Protein AF-A0A6N2UTF4-F1 (afdb_monomer_lite)

pLDDT: mean 78.83, std 10.23, range [52.72, 92.5]

Sequence (92 aa):
MSLSLNDSIGNPVESSFSLSVRDAGTEIYTSYQDNILTDLLLSSDIKGYVANPMQYFEKDDRATRMKLDLLMMVQGWCRYDWQTMADVSPFR

Foldseek 3Di:
DDDFDADPVRHGDDDDDDDDDDDPVPPDPDQPPDDPVLCVPPVVQWDDDDGNSVQLVVDPDPVSVVVVVVCCVPTVDDPDPVCCVVVVDPDD

Organism: NCBI:txid674529

Secondary structure (DSSP, 8-state):
-----B-TTS-B-----------STT----S----HHHIIIIITTS-S--S-GGGGTS---HHHHHHHHHHHHHTS-----HHHHTTSS---

Radius of gyration: 20.61 Å; chains: 1; bounding box: 40×49×42 Å

Structure (mmCIF, N/CA/C/O backbone):
data_AF-A0A6N2UTF4-F1
#
_entry.id   AF-A0A6N2UTF4-F1
#
loop_
_atom_site.group_PDB
_atom_site.id
_atom_site.type_symbol
_atom_site.label_atom_id
_atom_site.label_alt_id
_atom_site.label_comp_id
_atom_site.label_asym_id
_atom_site.label_entity_id
_atom_site.label_seq_id
_atom_site.pdbx_PDB_ins_code
_atom_site.Cartn_x
_atom_site.Cartn_y
_atom_site.Cartn_z
_atom_site.occupancy
_atom_site.B_iso_or_equiv
_atom_site.auth_seq_id
_atom_site.auth_comp_id
_atom_site.auth_asym_id
_atom_site.auth_atom_id
_atom_site.pdbx_PDB_model_num
ATOM 1 N N . MET A 1 1 ? -7.180 15.759 25.004 1.00 55.88 1 MET A N 1
ATOM 2 C CA . MET A 1 1 ? -7.654 14.768 24.015 1.00 55.88 1 MET A CA 1
ATOM 3 C C . MET A 1 1 ? -8.587 13.818 24.739 1.00 55.88 1 MET A C 1
ATOM 5 O O . MET A 1 1 ? -8.142 13.192 25.690 1.00 55.88 1 MET A O 1
ATOM 9 N N . SER A 1 2 ? -9.862 13.769 24.362 1.00 72.75 2 SER A N 1
ATOM 10 C CA . SER A 1 2 ? -10.843 12.823 24.906 1.00 72.75 2 SER A CA 1
ATOM 11 C C . SER A 1 2 ? -11.363 11.969 23.755 1.00 72.75 2 SER A C 1
ATOM 13 O O . SER A 1 2 ? -11.898 12.518 22.794 1.00 72.75 2 SER A O 1
ATOM 15 N N . LEU A 1 3 ? -11.161 10.654 23.830 1.00 71.44 3 LEU A N 1
ATOM 16 C CA . LEU A 1 3 ? -11.706 9.691 22.876 1.00 71.44 3 LEU A CA 1
ATOM 17 C C . LEU A 1 3 ? -12.974 9.087 23.486 1.00 71.44 3 LEU A C 1
ATOM 19 O O . LEU A 1 3 ? -12.935 8.596 24.613 1.00 71.44 3 LEU A O 1
ATOM 23 N N . SER A 1 4 ? -14.083 9.135 22.754 1.00 79.38 4 SER A N 1
ATOM 24 C CA . SER A 1 4 ? -15.360 8.544 23.162 1.00 79.38 4 SER A CA 1
ATOM 25 C C . SER A 1 4 ? -15.846 7.623 22.050 1.00 79.38 4 SER A C 1
ATOM 27 O O . SER A 1 4 ? -15.929 8.041 20.897 1.00 79.38 4 SER A O 1
ATOM 29 N N . LEU A 1 5 ? -16.118 6.366 22.395 1.00 77.12 5 LEU A N 1
ATOM 30 C CA . LEU A 1 5 ? -16.617 5.335 21.489 1.00 77.12 5 LEU A CA 1
ATOM 31 C C . LEU A 1 5 ? -18.077 5.072 21.825 1.00 77.12 5 LEU A C 1
ATOM 33 O O . LEU A 1 5 ? -18.382 4.518 22.881 1.00 77.12 5 LEU A O 1
ATOM 37 N N . ASN A 1 6 ? -18.955 5.477 20.913 1.00 88.06 6 ASN A N 1
ATOM 38 C CA . ASN A 1 6 ? -20.390 5.324 21.060 1.00 88.06 6 ASN A CA 1
ATOM 39 C C . ASN A 1 6 ? -20.925 4.434 19.934 1.00 88.06 6 ASN A C 1
ATOM 41 O O . ASN A 1 6 ? -20.465 4.530 18.797 1.00 88.06 6 ASN A O 1
ATOM 45 N N . ASP A 1 7 ? -21.907 3.593 20.245 1.00 83.50 7 ASP A N 1
ATOM 46 C CA . ASP A 1 7 ? -22.674 2.853 19.240 1.00 83.50 7 ASP A CA 1
ATOM 47 C C . ASP A 1 7 ? -23.513 3.825 18.385 1.00 83.50 7 ASP A C 1
ATOM 49 O O . ASP A 1 7 ? -23.708 4.991 18.733 1.00 83.50 7 ASP A O 1
ATOM 53 N N . SER A 1 8 ? -24.081 3.326 17.294 1.00 83.00 8 SER A N 1
ATOM 54 C CA . SER A 1 8 ? -25.099 3.962 16.452 1.00 83.00 8 SER A CA 1
ATOM 55 C C . SER A 1 8 ? -26.270 4.596 17.229 1.00 83.00 8 SER A C 1
ATOM 57 O O . SER A 1 8 ? -26.890 5.537 16.740 1.00 83.00 8 SER A O 1
ATOM 59 N N . ILE A 1 9 ? -26.540 4.126 18.453 1.00 83.00 9 ILE A N 1
ATOM 60 C CA . ILE A 1 9 ? -27.594 4.617 19.361 1.00 83.00 9 ILE A CA 1
ATOM 61 C 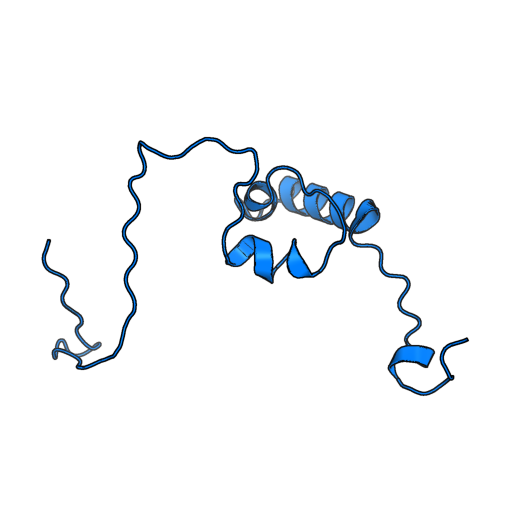C . ILE A 1 9 ? -27.050 5.636 20.395 1.00 83.00 9 ILE A C 1
ATOM 63 O O . ILE A 1 9 ? -27.807 6.230 21.156 1.00 83.00 9 ILE A O 1
ATOM 67 N N . GLY A 1 10 ? -25.738 5.893 20.417 1.00 82.56 10 GLY A N 1
ATOM 68 C CA . GLY A 1 10 ? -25.097 6.874 21.301 1.00 82.56 10 GLY A CA 1
ATOM 69 C C . GLY A 1 10 ? -24.646 6.330 22.661 1.00 82.56 10 GLY A C 1
ATOM 70 O O . GLY A 1 10 ? -24.134 7.094 23.477 1.00 82.56 10 GLY A O 1
ATOM 71 N N . ASN A 1 11 ? -24.802 5.028 22.909 1.00 83.50 11 ASN A N 1
ATOM 72 C CA . ASN A 1 11 ? -24.360 4.391 24.151 1.00 83.50 11 ASN A CA 1
ATOM 73 C C . ASN A 1 11 ? -22.843 4.143 24.132 1.00 83.50 11 ASN A C 1
ATOM 75 O O . ASN A 1 11 ? -22.338 3.711 23.093 1.00 83.50 11 ASN A O 1
ATOM 79 N N . PRO A 1 12 ? -22.121 4.361 25.248 1.00 83.00 12 PRO A N 1
ATOM 80 C CA . PRO A 1 12 ? -20.699 4.049 25.332 1.00 83.00 12 PRO A CA 1
ATOM 81 C C . PRO A 1 12 ? -20.472 2.540 25.184 1.00 83.00 12 PRO A C 1
ATOM 83 O O . PRO A 1 12 ? -21.144 1.738 25.832 1.00 83.00 12 PRO A O 1
ATOM 86 N N . VAL A 1 13 ? -19.526 2.160 24.326 1.00 85.50 13 VAL A N 1
ATOM 87 C CA . VAL A 1 13 ? -19.212 0.755 24.028 1.00 85.50 13 VAL A CA 1
ATOM 88 C C . VAL A 1 13 ? -17.918 0.350 24.723 1.00 85.50 13 VAL A C 1
ATOM 90 O O . VAL A 1 13 ? -16.855 0.908 24.445 1.00 85.50 13 VAL A O 1
ATOM 93 N N . GLU A 1 14 ? -17.985 -0.670 25.581 1.00 79.62 14 GLU A N 1
ATOM 94 C CA . GLU A 1 14 ? -16.789 -1.359 26.070 1.00 79.62 14 GLU A CA 1
ATOM 95 C C . GLU A 1 14 ? -16.237 -2.265 24.964 1.00 79.62 14 GLU A C 1
ATOM 97 O O . GLU A 1 14 ? -16.848 -3.259 24.575 1.00 79.62 14 GLU A O 1
ATOM 102 N N . SER A 1 15 ? -15.074 -1.902 24.426 1.00 80.12 15 SER A N 1
ATOM 103 C CA . SER A 1 15 ? -14.370 -2.679 23.406 1.00 80.12 15 SER A CA 1
ATOM 104 C C . SER A 1 15 ? -12.860 -2.564 23.591 1.00 80.12 15 SER A C 1
ATOM 106 O O . SER A 1 15 ? -12.357 -1.601 24.172 1.00 80.12 15 SER A O 1
ATOM 108 N N . SER A 1 16 ? -12.121 -3.563 23.111 1.00 84.62 16 SER A N 1
ATOM 109 C CA . SER A 1 16 ? -10.660 -3.511 23.057 1.00 84.62 16 SER A CA 1
ATOM 110 C C . SER A 1 16 ? -10.215 -2.877 21.744 1.00 84.62 16 SER A C 1
ATOM 112 O O . SER A 1 16 ? -10.576 -3.354 20.671 1.00 84.62 16 SER A O 1
ATOM 114 N N . PHE A 1 17 ? -9.403 -1.827 21.823 1.00 79.69 17 PHE A N 1
ATOM 115 C CA . PHE A 1 17 ? -8.802 -1.179 20.662 1.00 79.69 17 PHE A CA 1
ATOM 116 C C . PHE A 1 17 ? -7.333 -0.865 20.935 1.00 79.69 17 PHE A C 1
ATOM 118 O O . PHE A 1 17 ? -6.904 -0.718 22.079 1.00 79.69 17 PHE A O 1
ATOM 125 N N . SER A 1 18 ? -6.547 -0.772 19.868 1.00 84.06 18 SER A N 1
ATOM 126 C CA . SER A 1 18 ? -5.158 -0.324 19.924 1.00 84.06 18 SER A CA 1
ATOM 127 C C . SER A 1 18 ? -5.056 1.027 19.234 1.00 84.06 18 SER A C 1
ATOM 129 O O . SER A 1 18 ? -5.525 1.188 18.111 1.00 84.06 18 SER A O 1
ATOM 131 N N . LEU A 1 19 ? -4.458 1.998 19.919 1.00 82.81 19 LEU A N 1
ATOM 132 C CA . LEU A 1 19 ? -4.192 3.326 19.383 1.00 82.81 19 LEU A CA 1
ATOM 133 C C . LEU A 1 19 ? -2.683 3.545 19.358 1.00 82.81 19 LEU A C 1
ATOM 135 O O . LEU A 1 19 ? -2.014 3.389 20.378 1.00 82.81 19 LEU A O 1
ATOM 139 N N . SER A 1 20 ? -2.163 3.952 18.207 1.00 82.19 20 SER A N 1
ATOM 140 C CA . SER A 1 20 ? -0.817 4.496 18.083 1.00 82.19 20 SER A CA 1
ATOM 141 C C . SER A 1 20 ? -0.918 5.967 17.696 1.00 82.19 20 SER A C 1
ATOM 143 O O . SER A 1 20 ? -1.757 6.363 16.889 1.00 82.19 20 SER A O 1
ATOM 145 N N . VAL A 1 21 ? -0.079 6.795 18.310 1.00 81.88 21 VAL A N 1
ATOM 146 C CA . VAL A 1 21 ? 0.030 8.217 17.980 1.00 81.88 21 VAL A CA 1
ATOM 147 C C . VAL A 1 21 ? 1.430 8.439 17.441 1.00 81.88 21 VAL A C 1
ATOM 149 O O . VAL A 1 21 ? 2.410 8.079 18.094 1.00 81.88 21 VAL A O 1
ATOM 152 N N . ARG A 1 22 ? 1.518 9.011 16.243 1.00 75.56 22 ARG A N 1
ATOM 153 C CA . ARG A 1 22 ? 2.780 9.371 15.601 1.00 75.56 22 ARG A CA 1
ATOM 154 C C . ARG A 1 22 ? 2.789 10.869 15.342 1.00 75.56 22 ARG A 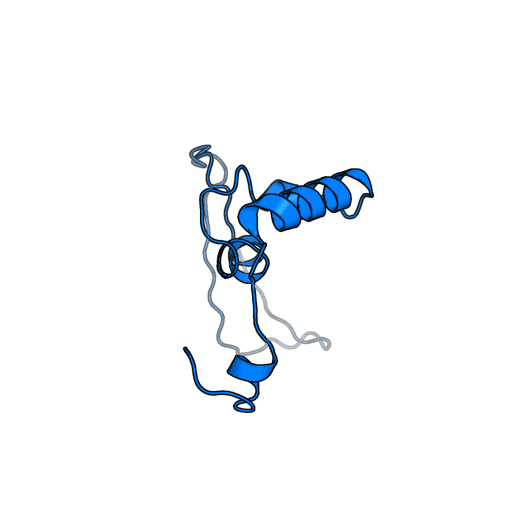C 1
ATOM 156 O O . ARG A 1 22 ? 1.780 11.428 14.922 1.00 75.56 22 ARG A O 1
ATOM 163 N N . ASP A 1 23 ? 3.919 11.502 15.612 1.00 80.00 23 ASP A N 1
ATOM 164 C CA . ASP A 1 23 ? 4.134 12.903 15.281 1.00 80.00 23 ASP A CA 1
ATOM 165 C C . ASP A 1 23 ? 4.398 13.049 13.772 1.00 80.00 23 ASP A C 1
ATOM 167 O O . ASP A 1 23 ? 5.208 12.316 13.207 1.00 80.00 23 ASP A O 1
ATOM 171 N N . ALA A 1 24 ? 3.694 13.976 13.120 1.00 69.75 24 ALA A N 1
ATOM 172 C CA . ALA A 1 24 ? 3.817 14.207 11.678 1.00 69.75 24 ALA A CA 1
ATOM 173 C C . ALA A 1 24 ? 5.060 15.042 11.305 1.00 69.75 24 ALA A C 1
ATOM 175 O O . ALA A 1 24 ? 5.480 15.038 10.154 1.00 69.75 24 ALA A O 1
ATOM 176 N N . GLY A 1 25 ? 5.654 15.774 12.255 1.00 67.06 25 GLY A N 1
ATOM 177 C CA . GLY A 1 25 ? 6.802 16.658 12.011 1.00 67.06 25 GLY A CA 1
ATOM 178 C C . GLY A 1 25 ? 8.162 15.956 12.071 1.00 67.06 25 GLY A C 1
ATOM 179 O O . GLY A 1 25 ? 9.138 16.448 11.511 1.00 67.06 25 GLY A O 1
ATOM 180 N N . THR A 1 26 ? 8.232 14.799 12.727 1.00 61.69 26 THR A N 1
ATOM 181 C CA . THR A 1 26 ? 9.422 13.932 12.830 1.00 61.69 26 THR A CA 1
ATOM 182 C C . THR A 1 26 ? 9.463 12.847 11.757 1.00 61.69 26 THR A C 1
ATOM 184 O O . THR A 1 26 ? 10.256 11.905 11.842 1.00 61.69 26 THR A O 1
ATOM 187 N N . GLU A 1 27 ? 8.620 12.973 10.732 1.00 60.25 27 GLU A N 1
ATOM 188 C CA . GLU A 1 27 ? 8.604 12.071 9.596 1.00 60.25 27 GLU A CA 1
ATOM 189 C C . GLU A 1 27 ? 9.927 12.204 8.837 1.00 60.25 27 GLU A C 1
ATOM 191 O O . GLU A 1 27 ? 10.174 13.139 8.075 1.00 60.25 27 GLU A O 1
ATOM 196 N N . ILE A 1 28 ? 10.835 11.263 9.094 1.00 56.59 28 ILE A N 1
ATOM 197 C CA . ILE A 1 28 ? 11.998 11.081 8.243 1.00 56.59 28 ILE A CA 1
ATOM 198 C C . ILE A 1 28 ? 11.404 10.718 6.883 1.00 56.59 28 ILE A C 1
ATOM 200 O O . ILE A 1 28 ? 10.773 9.666 6.764 1.00 56.59 28 ILE A O 1
ATOM 204 N N . TYR A 1 29 ? 11.573 11.585 5.881 1.00 53.75 29 TYR A N 1
ATOM 205 C CA . TYR A 1 29 ? 11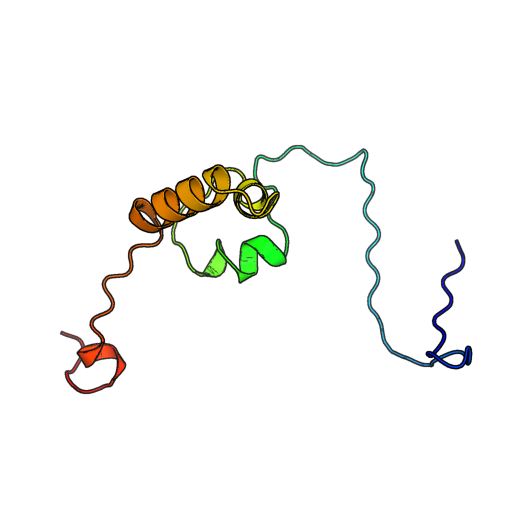.316 11.273 4.473 1.00 53.75 29 TYR A CA 1
ATOM 206 C C . TYR A 1 29 ? 12.285 10.170 4.038 1.00 53.75 29 TYR A C 1
ATOM 208 O O . TYR A 1 29 ? 13.245 10.385 3.304 1.00 53.75 29 TYR A O 1
ATOM 216 N N . THR A 1 30 ? 12.091 8.969 4.565 1.00 53.97 30 THR A N 1
ATOM 217 C CA . THR A 1 30 ? 12.701 7.776 4.021 1.00 53.97 30 THR A CA 1
ATOM 218 C C . THR A 1 30 ? 11.931 7.483 2.748 1.00 53.97 30 THR A C 1
ATOM 220 O O . THR A 1 30 ? 10.702 7.543 2.741 1.00 53.97 30 THR A O 1
ATOM 223 N N . SER A 1 31 ? 12.627 7.123 1.678 1.00 52.72 31 SER A N 1
ATOM 224 C CA . SER A 1 31 ? 12.029 6.672 0.414 1.00 52.72 31 SER A CA 1
ATOM 225 C C . SER A 1 31 ? 11.144 5.413 0.559 1.00 52.72 31 SER A C 1
ATOM 227 O O . SER A 1 31 ? 10.685 4.862 -0.438 1.00 52.72 31 SER A O 1
ATOM 229 N N . TYR A 1 32 ? 10.948 4.942 1.795 1.00 55.56 32 TYR A N 1
ATOM 230 C CA . TYR A 1 32 ? 10.089 3.856 2.238 1.00 55.56 32 TYR A CA 1
ATOM 231 C C . TYR A 1 32 ? 8.850 4.444 2.926 1.00 55.56 32 TYR A C 1
ATOM 233 O O . TYR A 1 32 ? 8.724 4.443 4.149 1.00 55.56 32 TYR A O 1
ATOM 241 N N . GLN A 1 33 ? 7.925 4.974 2.126 1.00 65.31 33 GLN A N 1
ATOM 242 C CA . GLN A 1 33 ? 6.565 5.293 2.572 1.00 65.31 33 GLN A CA 1
ATOM 243 C C . GLN A 1 33 ? 5.668 4.057 2.445 1.00 65.31 33 GLN A C 1
ATOM 245 O O . GLN A 1 33 ? 4.638 4.090 1.773 1.00 65.31 33 GLN A O 1
ATOM 250 N N . ASP A 1 34 ? 6.097 2.947 3.044 1.00 66.88 34 ASP A N 1
ATOM 251 C CA . ASP A 1 34 ? 5.253 1.766 3.157 1.00 66.88 34 ASP A CA 1
ATOM 252 C C . ASP A 1 34 ? 4.325 1.908 4.359 1.00 66.88 34 ASP A C 1
ATOM 254 O O . ASP A 1 34 ? 4.732 2.286 5.460 1.00 66.88 34 ASP A O 1
ATOM 258 N N . ASN A 1 35 ? 3.053 1.610 4.136 1.00 78.94 35 ASN A N 1
ATOM 259 C CA . ASN A 1 35 ? 2.069 1.449 5.188 1.00 78.94 35 ASN A CA 1
ATOM 260 C C . ASN A 1 35 ? 1.479 0.038 5.100 1.00 78.94 35 ASN A C 1
ATOM 262 O O . ASN A 1 35 ? 1.734 -0.706 4.158 1.00 78.94 35 ASN A O 1
ATOM 266 N N . ILE A 1 36 ? 0.660 -0.335 6.082 1.00 85.88 36 ILE A N 1
ATOM 267 C CA . ILE A 1 36 ? 0.047 -1.669 6.098 1.00 85.88 36 ILE A CA 1
ATOM 268 C C . ILE A 1 36 ? -0.780 -1.957 4.834 1.00 85.88 36 ILE A C 1
ATOM 270 O O . ILE A 1 36 ? -0.893 -3.104 4.423 1.00 85.88 36 ILE A O 1
ATOM 274 N N . LEU A 1 37 ? -1.336 -0.926 4.190 1.00 86.19 37 LEU A N 1
ATOM 275 C CA . LEU A 1 37 ? -2.092 -1.080 2.952 1.00 86.19 37 LEU A CA 1
ATOM 276 C C . LEU A 1 37 ? -1.175 -1.430 1.775 1.00 86.19 37 LEU A C 1
ATOM 278 O O . LEU A 1 37 ? -1.470 -2.371 1.048 1.00 86.19 37 LEU A O 1
ATOM 282 N N . THR A 1 38 ? -0.073 -0.703 1.582 1.00 87.44 38 THR A N 1
ATOM 283 C CA . THR A 1 38 ? 0.862 -0.956 0.476 1.00 87.44 38 THR A CA 1
ATOM 284 C C . THR A 1 38 ? 1.613 -2.263 0.670 1.00 87.44 38 THR A C 1
ATOM 286 O O . THR A 1 38 ? 1.863 -2.968 -0.303 1.00 87.44 38 THR A O 1
ATOM 289 N N . ASP A 1 39 ? 1.909 -2.624 1.918 1.00 86.38 39 ASP A N 1
ATOM 290 C CA . ASP A 1 39 ? 2.533 -3.898 2.253 1.00 86.38 39 ASP A CA 1
ATOM 291 C C . ASP A 1 39 ? 1.620 -5.077 1.890 1.00 86.38 39 ASP A C 1
ATOM 293 O O . ASP A 1 39 ? 2.005 -5.950 1.112 1.00 86.38 39 ASP A O 1
ATOM 297 N N . LEU A 1 40 ? 0.367 -5.052 2.354 1.00 87.75 40 LEU A N 1
ATOM 298 C CA . LEU A 1 40 ? -0.590 -6.133 2.110 1.00 87.75 40 LEU A CA 1
ATOM 299 C C . LEU A 1 40 ? -1.037 -6.251 0.651 1.00 87.75 40 LEU A C 1
ATOM 301 O O . LEU A 1 40 ? -1.385 -7.344 0.223 1.00 87.75 40 LEU A O 1
ATOM 305 N N . LEU A 1 41 ? -1.089 -5.146 -0.095 1.00 88.75 41 LEU A N 1
ATOM 306 C CA . LEU A 1 41 ? -1.622 -5.145 -1.463 1.00 88.75 41 LEU A CA 1
ATOM 307 C C . LEU A 1 41 ? -0.550 -5.186 -2.553 1.00 88.75 41 LEU A C 1
ATOM 309 O O . LEU A 1 41 ? -0.895 -5.335 -3.725 1.00 88.75 41 LEU A O 1
ATOM 313 N N . LEU A 1 42 ? 0.721 -4.974 -2.206 1.00 88.06 42 LEU A N 1
ATOM 314 C CA . LEU A 1 42 ? 1.789 -4.870 -3.193 1.00 88.06 42 LEU A CA 1
ATOM 315 C C . LEU A 1 42 ? 3.097 -5.471 -2.685 1.00 88.06 42 LEU A C 1
ATOM 317 O O . LEU A 1 42 ? 3.534 -6.494 -3.205 1.00 88.06 42 LEU A O 1
ATOM 321 N N . SER A 1 43 ? 3.727 -4.851 -1.685 1.00 84.62 43 SER A N 1
ATOM 322 C CA . SER A 1 43 ? 5.119 -5.150 -1.321 1.00 84.62 43 SER A CA 1
ATOM 323 C C . SER A 1 43 ? 5.318 -6.568 -0.763 1.00 84.62 43 SER A C 1
ATOM 325 O O . SER A 1 43 ? 6.407 -7.120 -0.909 1.00 84.62 43 SER A O 1
ATOM 327 N N . SER A 1 44 ? 4.287 -7.185 -0.174 1.00 85.62 44 SER A N 1
ATOM 328 C CA . SER A 1 44 ? 4.344 -8.574 0.311 1.00 85.62 44 SER A CA 1
ATOM 329 C C . SER A 1 44 ? 4.367 -9.621 -0.810 1.00 85.62 44 SER A C 1
ATOM 331 O O . SER A 1 44 ? 4.984 -10.676 -0.644 1.00 85.62 44 SER A O 1
ATOM 333 N N . ASP A 1 45 ? 3.762 -9.316 -1.961 1.00 83.12 45 ASP A N 1
ATOM 334 C CA . ASP A 1 45 ? 3.612 -10.251 -3.082 1.00 83.12 45 ASP A CA 1
ATOM 335 C C . ASP A 1 45 ? 4.694 -10.083 -4.158 1.00 83.12 45 ASP A C 1
ATOM 337 O O . ASP A 1 45 ? 4.976 -11.021 -4.913 1.00 83.12 45 ASP A O 1
ATOM 341 N N . ILE A 1 46 ? 5.334 -8.910 -4.243 1.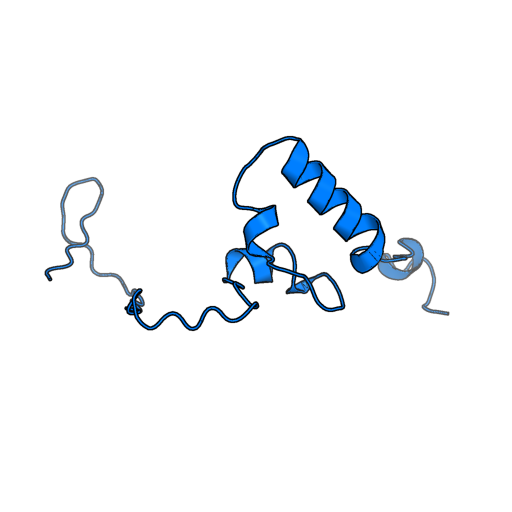00 85.44 46 ILE A N 1
ATOM 342 C CA . ILE A 1 46 ? 6.356 -8.630 -5.260 1.00 85.44 46 ILE A CA 1
ATOM 343 C C . ILE A 1 46 ? 7.770 -8.646 -4.685 1.00 85.44 46 ILE A C 1
ATOM 345 O O . ILE A 1 46 ? 8.074 -8.070 -3.645 1.00 85.44 46 ILE A O 1
ATOM 349 N N . LYS A 1 47 ? 8.685 -9.312 -5.396 1.00 79.94 47 LYS A N 1
ATOM 350 C CA . LYS A 1 47 ? 10.087 -9.416 -4.979 1.00 79.94 47 LYS A CA 1
ATOM 351 C C . LYS A 1 47 ? 10.891 -8.248 -5.537 1.00 79.94 47 LYS A C 1
ATOM 353 O O . LYS A 1 47 ? 11.035 -8.119 -6.749 1.00 79.94 47 LYS A O 1
ATOM 358 N N . GLY A 1 48 ? 11.508 -7.468 -4.654 1.00 81.81 48 GLY A N 1
ATOM 359 C CA . GLY A 1 48 ? 12.465 -6.427 -5.025 1.00 81.81 48 GLY A CA 1
ATOM 360 C C . GLY A 1 48 ? 12.164 -5.079 -4.384 1.00 81.81 48 GLY A C 1
ATOM 361 O O . GLY A 1 48 ? 11.319 -4.963 -3.505 1.00 81.81 48 GLY A O 1
ATOM 362 N N . TYR A 1 49 ? 12.903 -4.056 -4.812 1.00 83.75 49 TYR A N 1
ATOM 363 C CA . TYR A 1 49 ? 12.684 -2.689 -4.351 1.00 83.75 49 TYR A CA 1
ATOM 364 C C . TYR A 1 49 ? 11.554 -2.027 -5.146 1.00 83.75 49 TYR A C 1
ATOM 366 O O . TYR A 1 49 ? 11.631 -1.920 -6.375 1.00 83.75 49 TYR A O 1
ATOM 374 N N . VAL A 1 50 ? 10.551 -1.532 -4.421 1.00 83.50 50 VAL A N 1
ATOM 375 C CA . VAL A 1 50 ? 9.415 -0.783 -4.959 1.00 83.50 50 VAL A CA 1
ATOM 376 C C . VAL A 1 50 ? 9.587 0.683 -4.583 1.00 83.50 50 VAL A C 1
ATOM 378 O O . VAL A 1 50 ? 9.577 1.050 -3.411 1.00 83.50 50 VAL A O 1
ATOM 381 N N . ALA A 1 51 ? 9.763 1.544 -5.582 1.00 81.75 51 ALA A N 1
ATOM 382 C CA . ALA A 1 51 ? 9.913 2.973 -5.340 1.00 81.75 51 ALA A CA 1
ATOM 383 C C . ALA A 1 51 ? 8.559 3.607 -4.973 1.00 81.75 51 ALA A C 1
ATOM 385 O O . ALA A 1 51 ? 7.621 3.550 -5.769 1.00 81.75 51 ALA A O 1
ATOM 386 N N . ASN A 1 52 ? 8.487 4.246 -3.801 1.00 83.25 52 ASN A N 1
ATOM 387 C CA . ASN A 1 52 ? 7.311 4.941 -3.252 1.00 83.25 52 ASN A CA 1
ATOM 388 C C . ASN A 1 52 ? 5.987 4.165 -3.435 1.00 83.25 52 ASN A C 1
ATOM 390 O O . ASN A 1 52 ? 5.150 4.582 -4.238 1.00 83.25 52 ASN A O 1
ATOM 394 N N . PRO A 1 53 ? 5.764 3.058 -2.708 1.00 85.19 53 PRO A N 1
ATOM 395 C CA . PRO A 1 53 ? 4.610 2.169 -2.908 1.00 85.19 53 PRO A CA 1
ATOM 396 C C . PRO A 1 53 ? 3.251 2.866 -2.752 1.00 85.19 53 PRO A C 1
ATOM 398 O O . PRO A 1 53 ? 2.305 2.577 -3.483 1.00 85.19 53 PRO A O 1
ATOM 401 N N . MET A 1 54 ? 3.169 3.864 -1.868 1.00 84.12 54 MET A N 1
ATOM 402 C CA . MET A 1 54 ? 1.956 4.658 -1.647 1.00 84.12 54 MET A CA 1
ATOM 403 C C . MET A 1 54 ? 1.474 5.400 -2.904 1.00 84.12 54 MET A C 1
ATOM 405 O O . MET A 1 54 ? 0.271 5.590 -3.071 1.00 84.12 54 MET A O 1
ATOM 409 N N . GLN A 1 55 ? 2.374 5.753 -3.831 1.00 86.31 55 GLN A N 1
ATOM 410 C CA . GLN A 1 55 ? 2.005 6.478 -5.053 1.00 86.31 55 GLN A CA 1
ATOM 411 C C . GLN A 1 55 ? 1.051 5.675 -5.951 1.00 86.31 55 GLN A C 1
ATOM 413 O O . GLN A 1 55 ? 0.282 6.261 -6.706 1.00 86.31 55 GLN A O 1
ATOM 418 N N . TYR A 1 56 ? 1.103 4.339 -5.884 1.00 86.94 56 TYR A N 1
ATOM 419 C CA . TYR A 1 56 ? 0.254 3.461 -6.692 1.00 86.94 56 TYR A CA 1
ATOM 420 C C . TYR A 1 56 ? -1.184 3.377 -6.157 1.00 86.94 56 TYR A C 1
ATOM 422 O O . TYR A 1 56 ? -2.065 2.901 -6.868 1.00 86.94 56 TYR A O 1
ATOM 430 N N . PHE A 1 57 ? -1.428 3.872 -4.938 1.00 86.62 57 PHE A N 1
ATOM 431 C CA . PHE A 1 57 ? -2.731 3.846 -4.267 1.00 86.62 57 PHE A CA 1
ATOM 432 C C . PHE A 1 57 ? -3.238 5.241 -3.864 1.00 86.62 57 PHE A C 1
ATOM 434 O O . PHE A 1 57 ? -4.288 5.352 -3.237 1.00 86.62 57 PHE A O 1
ATOM 441 N N . GLU A 1 58 ? -2.526 6.316 -4.224 1.00 85.38 58 GLU A N 1
ATOM 442 C CA . GLU A 1 58 ? -2.922 7.690 -3.886 1.00 85.38 58 GLU A CA 1
ATOM 443 C C . GLU A 1 58 ? -4.219 8.104 -4.605 1.00 85.38 58 GLU A C 1
ATOM 445 O O . GLU A 1 58 ? -5.059 8.803 -4.036 1.00 85.38 58 GLU A O 1
ATOM 450 N N . LYS A 1 59 ? -4.380 7.694 -5.874 1.00 86.00 59 LYS A N 1
ATOM 451 C CA . LYS A 1 59 ? -5.506 8.081 -6.737 1.00 86.00 59 LYS A CA 1
ATOM 452 C C . LYS A 1 59 ? -5.930 6.940 -7.649 1.00 86.00 59 LYS A C 1
ATOM 454 O O . LYS A 1 59 ? -5.098 6.294 -8.278 1.00 86.00 59 LYS A O 1
ATOM 459 N N . ASP A 1 60 ? -7.240 6.779 -7.813 1.00 84.31 60 ASP A N 1
ATOM 460 C CA . ASP A 1 60 ? -7.829 5.818 -8.752 1.00 84.31 60 ASP A CA 1
ATOM 461 C C . ASP A 1 60 ? -7.949 6.402 -10.176 1.00 84.31 60 ASP A C 1
ATOM 463 O O . ASP A 1 60 ? -9.011 6.417 -10.807 1.00 84.31 60 ASP A O 1
ATOM 467 N N . ASP A 1 61 ? -6.844 6.943 -10.695 1.00 92.50 61 ASP A N 1
ATOM 468 C CA . ASP A 1 61 ? -6.774 7.488 -12.049 1.00 92.50 61 ASP A CA 1
ATOM 469 C C . ASP A 1 61 ? -6.150 6.496 -13.048 1.00 92.50 61 ASP A C 1
ATOM 471 O O . ASP A 1 61 ? -5.521 5.491 -12.705 1.00 92.50 61 ASP A O 1
ATOM 475 N N . ARG A 1 62 ? -6.348 6.761 -14.345 1.00 91.44 62 ARG A N 1
ATOM 476 C CA . ARG A 1 62 ? -5.829 5.883 -15.404 1.00 91.44 62 ARG A CA 1
ATOM 477 C C . ARG A 1 62 ? -4.299 5.827 -15.402 1.00 91.44 62 ARG A C 1
ATOM 479 O O . ARG A 1 62 ? -3.740 4.777 -15.697 1.00 91.44 62 ARG A O 1
ATOM 486 N N . ALA A 1 63 ? -3.632 6.939 -15.104 1.00 91.19 63 ALA A N 1
ATOM 487 C CA . ALA A 1 63 ? -2.178 7.025 -15.155 1.00 91.19 63 ALA A CA 1
ATOM 488 C C . ALA A 1 63 ? -1.520 6.183 -14.051 1.00 91.19 63 ALA A C 1
ATOM 490 O O . ALA A 1 63 ? -0.555 5.471 -14.318 1.00 91.19 63 ALA A O 1
ATOM 491 N N . THR A 1 64 ? -2.065 6.225 -12.839 1.00 90.25 64 THR A N 1
ATOM 492 C CA . THR A 1 64 ? -1.598 5.465 -11.677 1.00 90.25 64 THR A CA 1
ATOM 493 C C . THR A 1 64 ? -1.807 3.973 -11.889 1.00 90.25 64 THR A C 1
ATOM 495 O O . THR A 1 64 ? -0.863 3.206 -11.711 1.00 90.25 64 THR A O 1
ATOM 498 N N . ARG A 1 65 ? -2.974 3.563 -12.409 1.00 89.69 65 ARG A N 1
ATOM 499 C CA . ARG A 1 65 ? -3.216 2.162 -12.793 1.00 89.69 65 ARG A CA 1
ATOM 500 C C . ARG A 1 65 ? -2.231 1.669 -13.853 1.00 89.69 65 ARG A C 1
ATOM 502 O O . ARG A 1 65 ? -1.640 0.615 -13.683 1.00 89.69 65 ARG A O 1
ATOM 509 N N . MET A 1 66 ? -1.960 2.467 -14.889 1.00 91.69 66 MET A N 1
ATOM 510 C CA . MET A 1 66 ? -0.964 2.096 -15.905 1.00 91.69 66 MET A CA 1
ATOM 511 C C . MET A 1 66 ? 0.450 1.956 -15.324 1.00 91.69 66 MET A C 1
ATOM 513 O O . MET A 1 66 ? 1.201 1.081 -15.747 1.00 91.69 66 MET A O 1
ATOM 517 N N . LYS A 1 67 ? 0.837 2.802 -14.361 1.00 90.12 67 LYS A N 1
ATOM 518 C CA . LYS A 1 67 ? 2.128 2.667 -13.668 1.00 90.12 67 LYS A CA 1
ATOM 519 C C . LYS A 1 67 ? 2.192 1.387 -12.835 1.00 90.12 67 LYS A C 1
ATOM 521 O O . LYS A 1 67 ? 3.221 0.718 -12.860 1.00 90.12 67 LYS A O 1
ATOM 526 N N . LEU A 1 68 ? 1.111 1.054 -12.129 1.00 90.06 68 LEU A N 1
ATOM 527 C CA . LEU A 1 68 ? 1.005 -0.191 -11.371 1.00 90.06 68 LEU A CA 1
ATOM 528 C C . LEU A 1 68 ? 1.092 -1.407 -12.305 1.00 90.06 68 LEU A C 1
ATOM 530 O O . LEU A 1 68 ? 1.871 -2.315 -12.043 1.00 90.06 68 LEU A O 1
ATOM 534 N N . ASP A 1 69 ? 0.399 -1.385 -13.444 1.00 89.88 69 ASP A N 1
ATOM 535 C CA . ASP A 1 69 ? 0.466 -2.460 -14.442 1.00 89.88 69 ASP A CA 1
ATOM 536 C C . ASP A 1 69 ? 1.895 -2.660 -14.971 1.00 89.88 69 ASP A C 1
ATOM 538 O O . ASP A 1 69 ? 2.369 -3.789 -15.099 1.00 89.88 69 ASP A O 1
ATOM 542 N N . LEU A 1 70 ? 2.616 -1.568 -15.252 1.00 90.50 70 LEU A N 1
ATOM 543 C CA . LEU A 1 70 ? 4.019 -1.628 -15.677 1.00 90.50 70 LEU A CA 1
ATOM 544 C C . LEU A 1 70 ? 4.924 -2.220 -14.594 1.00 90.50 70 LEU A C 1
ATOM 546 O O . LEU A 1 70 ? 5.800 -3.026 -14.909 1.00 90.50 70 LEU A O 1
ATOM 550 N N . LEU A 1 71 ? 4.702 -1.861 -13.328 1.00 89.81 71 LEU A N 1
ATOM 551 C CA . LEU A 1 71 ? 5.412 -2.462 -12.201 1.00 89.81 71 LEU A CA 1
ATOM 552 C C . LEU A 1 71 ? 5.147 -3.973 -12.139 1.00 89.81 71 LEU A C 1
ATOM 554 O O . LEU A 1 71 ? 6.089 -4.759 -12.038 1.00 89.81 71 LEU A O 1
ATOM 558 N N . MET A 1 72 ? 3.886 -4.386 -12.279 1.00 88.31 72 MET A N 1
ATOM 559 C CA . MET A 1 72 ? 3.493 -5.796 -12.255 1.00 88.31 72 MET A CA 1
ATOM 560 C C . MET A 1 72 ? 4.064 -6.589 -13.437 1.00 88.31 72 MET A C 1
ATOM 562 O O . MET A 1 72 ? 4.434 -7.747 -13.266 1.00 88.31 72 MET A O 1
ATOM 566 N N . MET A 1 73 ? 4.230 -5.974 -14.612 1.00 86.75 73 MET A N 1
ATOM 567 C CA . MET A 1 73 ? 4.881 -6.613 -15.764 1.00 86.75 73 MET A CA 1
ATOM 568 C C . MET A 1 73 ? 6.380 -6.872 -15.555 1.00 86.75 73 MET A C 1
ATOM 570 O O . MET A 1 73 ? 6.915 -7.817 -16.133 1.00 86.75 73 MET A O 1
ATOM 574 N N . VAL A 1 74 ? 7.066 -6.042 -14.761 1.00 86.75 74 VAL A N 1
ATOM 575 C CA . VAL A 1 74 ? 8.521 -6.145 -14.548 1.00 86.75 74 VAL A CA 1
ATOM 576 C C . VAL A 1 74 ? 8.860 -6.931 -13.282 1.00 86.75 74 VAL A C 1
ATOM 578 O O . VAL A 1 74 ? 9.701 -7.824 -13.325 1.00 86.75 74 VAL A O 1
ATOM 581 N N . GLN A 1 75 ? 8.228 -6.593 -12.157 1.00 82.94 75 GLN A N 1
ATOM 582 C CA . GLN A 1 75 ? 8.549 -7.127 -10.827 1.00 82.94 75 GLN A CA 1
ATOM 583 C C . GLN A 1 75 ? 7.476 -8.080 -10.280 1.00 82.94 75 GLN A C 1
ATOM 585 O O . GLN A 1 75 ? 7.795 -8.968 -9.495 1.00 82.94 75 GLN A O 1
ATOM 590 N N . GLY A 1 76 ? 6.218 -7.919 -10.702 1.00 75.25 76 GLY A N 1
ATOM 591 C CA . GLY A 1 76 ? 5.095 -8.772 -10.291 1.00 75.25 76 GLY A CA 1
ATOM 592 C C . GLY A 1 76 ? 4.907 -10.030 -11.144 1.00 75.25 76 GLY A C 1
ATOM 593 O O . GLY A 1 76 ? 3.959 -10.786 -10.930 1.00 75.25 76 GLY A O 1
ATOM 594 N N . TRP A 1 77 ? 5.784 -10.279 -12.122 1.00 69.75 77 TRP A N 1
ATOM 595 C CA . TRP A 1 77 ? 5.688 -11.466 -12.960 1.00 69.75 77 TRP A CA 1
ATOM 596 C C . TRP A 1 77 ? 6.045 -12.717 -12.157 1.00 69.75 77 TRP A C 1
ATOM 598 O O . TRP A 1 77 ? 7.214 -13.012 -11.905 1.00 69.75 77 TRP A O 1
ATOM 608 N N . CYS A 1 78 ? 5.028 -13.495 -11.805 1.00 65.31 78 CYS A N 1
ATOM 609 C CA . CYS A 1 78 ? 5.212 -14.869 -11.373 1.00 65.31 78 CYS A CA 1
ATOM 610 C C . CYS A 1 78 ? 4.864 -15.824 -12.511 1.00 65.31 78 CYS A C 1
ATOM 612 O O . CYS A 1 78 ? 3.731 -15.877 -12.991 1.00 65.31 78 CYS A O 1
ATOM 614 N N . ARG A 1 79 ? 5.835 -16.650 -12.909 1.00 60.47 79 ARG A N 1
ATOM 615 C CA . ARG A 1 79 ? 5.590 -17.831 -13.740 1.00 60.47 79 ARG A CA 1
ATOM 616 C C . ARG A 1 79 ? 4.958 -18.924 -12.878 1.00 60.47 79 ARG A C 1
ATOM 618 O O . ARG A 1 79 ? 5.629 -19.881 -12.506 1.00 60.47 79 ARG A O 1
ATOM 625 N N . TYR A 1 80 ? 3.689 -18.765 -12.524 1.00 64.44 80 TYR A N 1
ATOM 626 C CA . TYR A 1 80 ? 2.942 -19.836 -11.878 1.00 64.44 80 TYR A CA 1
ATOM 627 C C . TYR A 1 80 ? 2.501 -20.849 -12.932 1.00 64.44 80 TYR A C 1
ATOM 629 O O . TYR A 1 80 ? 1.697 -20.544 -13.813 1.00 64.44 80 TYR A O 1
ATOM 637 N N . ASP A 1 81 ? 3.047 -22.060 -12.852 1.00 67.81 81 ASP A N 1
ATOM 638 C CA . ASP A 1 81 ? 2.488 -23.199 -13.564 1.00 67.81 81 ASP A CA 1
ATOM 639 C C . ASP A 1 81 ? 1.305 -23.728 -12.748 1.00 67.81 81 ASP A C 1
ATOM 641 O O . ASP A 1 81 ? 1.475 -24.396 -11.724 1.00 67.81 81 ASP A O 1
ATOM 645 N N . TRP A 1 82 ? 0.092 -23.384 -13.179 1.00 73.69 82 TRP A N 1
ATOM 646 C CA . TRP A 1 82 ? -1.139 -23.777 -12.497 1.00 73.69 82 TRP A CA 1
ATOM 647 C C . TRP A 1 82 ? -1.264 -25.299 -12.341 1.00 73.69 82 TRP A C 1
ATOM 649 O O . TRP A 1 82 ? -1.876 -25.751 -11.378 1.00 73.69 82 TRP A O 1
ATOM 659 N N . GLN A 1 83 ? -0.657 -26.094 -13.233 1.00 75.19 83 GLN A N 1
ATOM 660 C CA . GLN A 1 83 ? -0.666 -27.556 -13.133 1.00 75.19 83 GLN A CA 1
ATOM 661 C C . GLN A 1 83 ? 0.172 -28.031 -11.950 1.00 75.19 83 GLN A C 1
ATOM 663 O O . GLN A 1 83 ? -0.180 -29.006 -11.296 1.00 75.19 83 GLN A O 1
ATOM 668 N N . THR A 1 84 ? 1.253 -27.314 -11.646 1.00 71.94 84 THR A N 1
ATOM 669 C CA . THR A 1 84 ? 2.101 -27.615 -10.490 1.00 71.94 84 THR A CA 1
ATOM 670 C C . THR A 1 84 ? 1.434 -27.175 -9.184 1.00 71.94 84 THR A C 1
ATOM 672 O O . THR A 1 84 ? 1.538 -27.851 -8.168 1.00 71.94 84 THR A O 1
ATOM 675 N N . MET A 1 85 ? 0.689 -26.065 -9.204 1.00 73.19 85 MET A N 1
ATOM 676 C CA . MET A 1 85 ? -0.036 -25.579 -8.020 1.00 73.19 85 MET A CA 1
ATOM 677 C C . MET A 1 85 ? -1.299 -26.390 -7.708 1.00 73.19 85 MET A C 1
ATOM 679 O O . MET A 1 85 ? -1.665 -26.520 -6.545 1.00 73.19 85 MET A O 1
ATOM 683 N N . ALA A 1 86 ? -1.963 -26.931 -8.733 1.00 79.88 86 ALA A N 1
ATOM 684 C CA . ALA A 1 86 ? -3.153 -27.770 -8.598 1.00 79.88 86 ALA A CA 1
ATOM 685 C C . ALA A 1 86 ? -2.828 -29.266 -8.406 1.00 79.88 86 ALA A C 1
ATOM 687 O O . ALA A 1 86 ? -3.729 -30.095 -8.510 1.00 79.88 86 ALA A O 1
ATOM 688 N N . ASP A 1 87 ? -1.554 -29.603 -8.168 1.00 73.38 87 ASP A N 1
ATOM 689 C CA . ASP A 1 87 ? -1.046 -30.974 -7.993 1.00 73.38 87 ASP A CA 1
ATOM 690 C C . ASP A 1 87 ? -1.344 -31.910 -9.187 1.00 73.38 87 ASP A C 1
ATOM 692 O O . ASP A 1 87 ? -1.410 -33.131 -9.073 1.00 73.38 87 ASP A O 1
ATOM 696 N N . VAL A 1 88 ? -1.528 -31.324 -10.376 1.00 79.25 88 VAL A N 1
ATOM 697 C CA . VAL A 1 88 ? -1.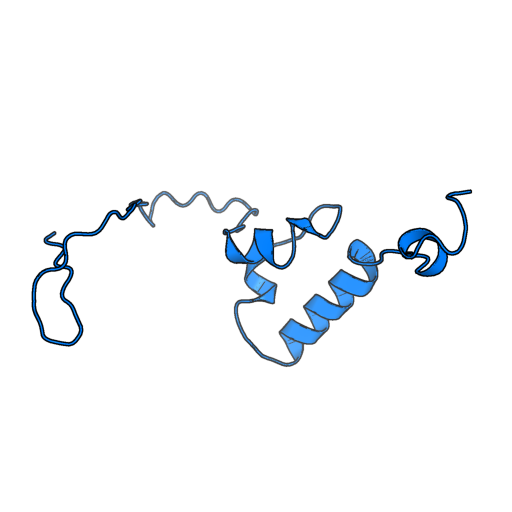735 -32.045 -11.642 1.00 79.25 88 VAL A CA 1
ATOM 698 C C . VAL A 1 88 ? -0.403 -32.582 -12.181 1.00 79.25 88 VAL A C 1
ATOM 700 O O . VAL A 1 88 ? -0.379 -33.598 -12.874 1.00 79.25 88 VAL A O 1
ATOM 703 N N . SER A 1 89 ? 0.713 -31.924 -11.857 1.00 70.25 89 SER A N 1
ATOM 704 C CA . SER A 1 89 ? 2.073 -32.366 -12.180 1.00 70.25 89 SER A CA 1
ATOM 705 C C . SER A 1 89 ? 3.017 -32.071 -11.010 1.00 70.25 89 SER A C 1
ATOM 707 O O . SER A 1 89 ? 2.943 -30.977 -10.453 1.00 70.25 89 SER A O 1
ATOM 709 N N . PRO A 1 90 ? 3.944 -32.982 -10.657 1.00 70.06 90 PRO A N 1
ATOM 710 C CA . PRO A 1 90 ? 4.928 -32.722 -9.612 1.00 70.06 90 PRO A CA 1
ATOM 711 C C . PRO A 1 90 ? 5.858 -31.561 -9.989 1.00 70.06 90 PRO A C 1
ATOM 713 O O . PRO A 1 90 ? 6.138 -31.334 -11.172 1.00 70.06 90 PRO A O 1
ATOM 716 N N . PHE A 1 91 ? 6.365 -30.857 -8.969 1.00 68.62 91 PHE A N 1
ATOM 717 C CA . PHE A 1 91 ? 7.4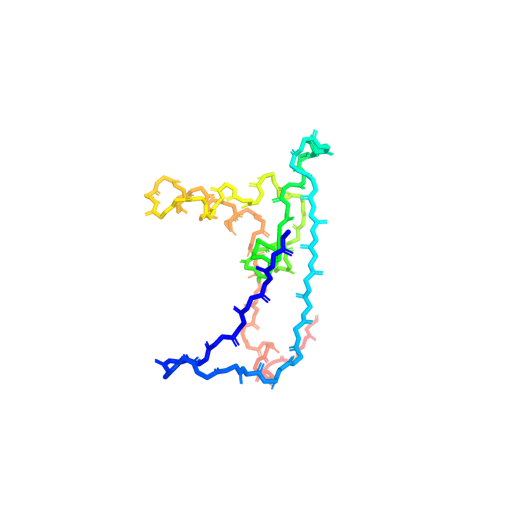33 -29.867 -9.125 1.00 68.62 91 PHE A CA 1
ATOM 718 C C . PHE A 1 91 ? 8.640 -30.540 -9.790 1.00 68.62 91 PHE A C 1
ATOM 720 O O . PHE A 1 91 ? 9.124 -31.565 -9.305 1.00 68.62 91 PHE A O 1
ATOM 727 N N . ARG A 1 92 ? 9.078 -29.996 -10.926 1.00 62.25 92 ARG A N 1
ATOM 728 C CA . ARG A 1 92 ? 10.206 -30.528 -11.697 1.00 62.25 92 ARG A CA 1
ATOM 729 C C . ARG A 1 92 ? 11.548 -30.070 -11.144 1.00 62.25 92 ARG A C 1
ATOM 731 O O . ARG A 1 92 ? 11.637 -28.888 -10.746 1.00 62.25 92 ARG A O 1
#